Protein AF-A0A0G2AQW4-F1 (afdb_monomer)

Sequence (51 aa):
MPQDKLMKVLRDRRAHLALVQDPKTKATVGIVTMEDILEDLVGEILDEHGN

InterPro domains:
  IPR046342 CBS domain superfamily [SSF54631] (2-50)
  IPR051676 UPF0053 domain-containing protein [PTHR43099] (1-49)

Nearest PDB structures (foldseek):
  3pc3-assembly1_A  TM=8.055E-01  e=8.699E-02  Drosophila melanogaster
  5kq5-assembly1_C  TM=8.080E-01  e=1.769E-01  Rattus norvegicus
  2ya3-assembly1_E  TM=7.566E-01  e=3.120E-01  Rattus norvegicus
  8bik-assembly2_F  TM=7.073E-01  e=3.349E-01  Homo sapiens
  4cff-assembly1_F  TM=7.075E-01  e=3.595E-01  Homo sapiens

Structure (mmCIF, N/CA/C/O backbone):
data_AF-A0A0G2AQW4-F1
#
_entry.id   AF-A0A0G2AQW4-F1
#
loop_
_atom_site.group_PDB
_atom_site.id
_atom_site.type_symbol
_atom_site.label_atom_id
_atom_site.label_alt_id
_atom_site.label_comp_id
_atom_site.label_asym_id
_atom_site.label_entity_id
_atom_site.label_seq_id
_atom_site.pdbx_PDB_ins_code
_atom_site.Cartn_x
_atom_site.Cartn_y
_atom_site.Cartn_z
_atom_site.occupancy
_atom_site.B_iso_or_equiv
_atom_site.auth_seq_id
_atom_site.auth_comp_id
_atom_site.auth_asym_id
_atom_site.auth_atom_id
_atom_site.pdbx_PDB_model_num
ATOM 1 N N . MET A 1 1 ? 4.536 -13.023 -6.383 1.00 60.28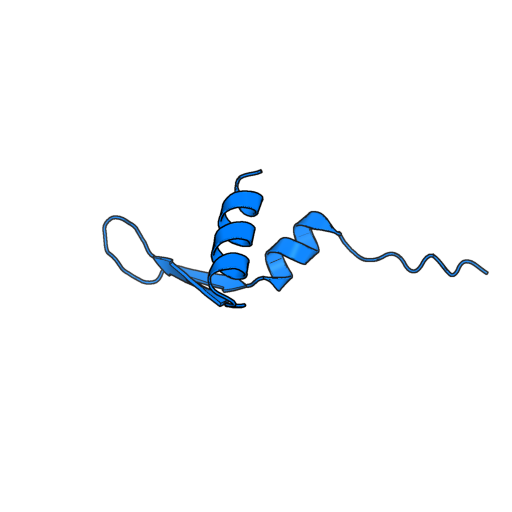 1 MET A N 1
ATOM 2 C CA . MET A 1 1 ? 5.001 -12.496 -5.082 1.00 60.28 1 MET A CA 1
ATOM 3 C C . MET A 1 1 ? 3.821 -11.838 -4.347 1.00 60.28 1 MET A C 1
ATOM 5 O O . MET A 1 1 ? 2.746 -11.745 -4.937 1.00 60.28 1 MET A O 1
ATOM 9 N N . PRO A 1 2 ? 3.915 -11.458 -3.055 1.00 71.12 2 PRO A N 1
ATOM 10 C CA . PRO A 1 2 ? 2.819 -10.770 -2.349 1.00 71.12 2 PRO A CA 1
ATOM 11 C C . PRO A 1 2 ? 2.363 -9.487 -3.061 1.00 71.12 2 PRO A C 1
ATOM 13 O O . PRO A 1 2 ? 1.179 -9.149 -3.048 1.00 71.12 2 PRO A O 1
ATOM 16 N N . GLN A 1 3 ? 3.307 -8.837 -3.740 1.00 76.12 3 GLN A N 1
ATOM 17 C CA . GLN A 1 3 ? 3.136 -7.598 -4.487 1.00 76.12 3 GLN A CA 1
ATOM 18 C C . GLN A 1 3 ? 2.228 -7.766 -5.722 1.00 76.12 3 GLN A C 1
ATOM 20 O O . GLN A 1 3 ? 1.396 -6.901 -5.983 1.00 76.12 3 GLN A O 1
ATOM 25 N N . ASP A 1 4 ? 2.250 -8.920 -6.404 1.00 82.19 4 ASP A N 1
ATOM 26 C CA . ASP A 1 4 ? 1.424 -9.192 -7.596 1.00 82.19 4 ASP A CA 1
ATOM 27 C C . ASP A 1 4 ? -0.081 -9.086 -7.298 1.00 82.19 4 ASP A C 1
ATOM 29 O O . ASP A 1 4 ? -0.877 -8.658 -8.137 1.00 82.19 4 ASP A O 1
ATOM 33 N N . LYS A 1 5 ? -0.495 -9.484 -6.086 1.00 88.12 5 LYS A N 1
ATOM 34 C CA . LYS A 1 5 ? -1.898 -9.390 -5.657 1.00 88.12 5 LYS A CA 1
ATOM 35 C C . LYS A 1 5 ? -2.314 -7.935 -5.465 1.00 88.12 5 LYS A C 1
ATOM 37 O O . LYS A 1 5 ? -3.408 -7.567 -5.886 1.00 88.12 5 LYS A O 1
ATOM 42 N N . LEU A 1 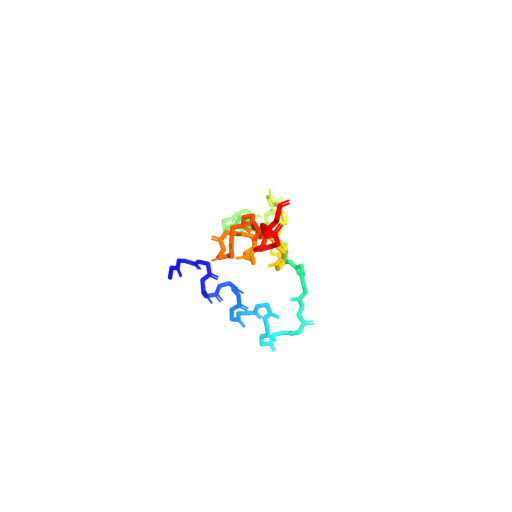6 ? -1.452 -7.120 -4.858 1.00 89.38 6 LEU A N 1
ATOM 43 C CA . LEU A 1 6 ? -1.696 -5.691 -4.670 1.00 89.38 6 LEU A CA 1
ATOM 44 C C . LEU A 1 6 ? -1.714 -4.955 -6.015 1.00 89.38 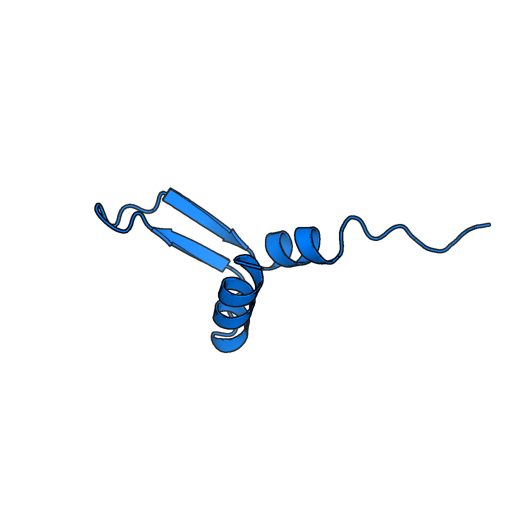6 LEU A C 1
ATOM 46 O O . LEU A 1 6 ? -2.654 -4.209 -6.280 1.00 89.38 6 LEU A O 1
ATOM 50 N N . MET A 1 7 ? -0.756 -5.249 -6.900 1.00 89.31 7 MET A N 1
ATOM 51 C CA . MET A 1 7 ? -0.703 -4.706 -8.260 1.00 89.31 7 MET A CA 1
ATOM 52 C C . MET A 1 7 ? -1.992 -4.999 -9.028 1.00 89.31 7 MET A C 1
ATOM 54 O O . MET A 1 7 ? -2.573 -4.108 -9.649 1.00 89.31 7 MET A O 1
ATOM 58 N N . LYS A 1 8 ? -2.484 -6.244 -8.945 1.00 91.44 8 LYS A N 1
ATOM 59 C CA . LYS A 1 8 ? -3.750 -6.636 -9.564 1.00 91.44 8 LYS A CA 1
ATOM 60 C C . LYS A 1 8 ? -4.921 -5.826 -9.009 1.00 91.44 8 LYS A C 1
ATOM 62 O O . LYS A 1 8 ? -5.716 -5.324 -9.792 1.00 91.44 8 LYS A O 1
ATOM 67 N N . VAL A 1 9 ? -5.009 -5.643 -7.690 1.00 92.81 9 VAL A N 1
ATOM 68 C CA . VAL A 1 9 ? -6.077 -4.840 -7.066 1.00 92.81 9 VAL A CA 1
ATOM 69 C C . VAL A 1 9 ? -6.030 -3.381 -7.521 1.00 92.81 9 VAL A C 1
ATOM 71 O O . VAL A 1 9 ? -7.072 -2.832 -7.877 1.00 92.81 9 VAL A O 1
ATOM 74 N N . LEU A 1 10 ? -4.850 -2.759 -7.524 1.00 93.31 10 LEU A N 1
ATOM 75 C CA . LEU A 1 10 ? -4.675 -1.371 -7.957 1.00 93.31 10 LEU A CA 1
ATOM 76 C C . LEU A 1 10 ? -5.058 -1.196 -9.435 1.00 93.31 10 LEU A C 1
ATOM 78 O O . LEU A 1 10 ? -5.840 -0.306 -9.774 1.00 93.31 10 LEU A O 1
ATOM 82 N N . ARG A 1 11 ? -4.605 -2.112 -10.302 1.00 92.75 11 ARG A N 1
ATOM 83 C CA . ARG A 1 11 ? -4.935 -2.121 -11.734 1.00 92.75 11 ARG A CA 1
ATOM 84 C C . ARG A 1 11 ? -6.426 -2.334 -11.987 1.00 92.75 11 ARG A C 1
ATOM 86 O O . ARG A 1 11 ? -7.026 -1.576 -12.745 1.00 92.75 11 ARG A O 1
ATOM 93 N N . ASP A 1 12 ? -7.032 -3.329 -11.341 1.00 95.88 12 ASP A N 1
ATOM 94 C CA . ASP A 1 12 ? -8.451 -3.658 -11.519 1.00 95.88 12 ASP A CA 1
ATOM 95 C C . ASP A 1 12 ? -9.352 -2.499 -11.048 1.00 95.88 12 ASP A C 1
ATOM 97 O O . ASP A 1 12 ? -10.416 -2.260 -11.618 1.00 95.88 12 ASP A O 1
ATOM 101 N N . ARG A 1 13 ? -8.904 -1.727 -10.047 1.00 95.62 13 ARG A N 1
ATOM 102 C CA . ARG A 1 13 ? -9.598 -0.529 -9.546 1.00 95.62 13 ARG A CA 1
ATOM 103 C C . ARG A 1 13 ? -9.259 0.764 -10.291 1.00 95.62 13 ARG A C 1
ATOM 105 O O . ARG A 1 13 ? -9.864 1.785 -9.978 1.00 95.62 13 ARG A O 1
ATOM 112 N N . ARG A 1 14 ? -8.328 0.739 -11.254 1.00 94.56 14 ARG A N 1
ATOM 113 C CA . ARG A 1 14 ? -7.755 1.937 -11.903 1.00 94.56 14 ARG A CA 1
ATOM 114 C C . ARG A 1 14 ? -7.297 2.992 -10.883 1.00 94.56 14 ARG A C 1
ATOM 116 O O . ARG A 1 14 ? -7.573 4.177 -11.040 1.00 94.56 14 ARG A O 1
ATOM 123 N N . ALA A 1 15 ? -6.641 2.540 -9.818 1.00 94.25 15 ALA A N 1
ATOM 124 C CA . ALA A 1 15 ? -6.128 3.385 -8.747 1.00 94.25 15 ALA A CA 1
ATOM 125 C C . ALA A 1 15 ? -4.601 3.280 -8.677 1.00 94.25 15 ALA A C 1
ATOM 127 O O . ALA A 1 15 ? -4.054 2.187 -8.801 1.00 94.25 15 ALA A O 1
ATOM 128 N N . HIS A 1 16 ? -3.931 4.407 -8.439 1.00 94.31 16 HIS A N 1
ATOM 129 C CA . HIS A 1 16 ? -2.470 4.468 -8.307 1.00 94.31 16 HIS A CA 1
ATOM 130 C C . HIS A 1 16 ? -1.993 4.510 -6.848 1.00 94.31 16 HIS A C 1
ATOM 132 O O . HIS A 1 16 ? -0.824 4.274 -6.584 1.00 94.31 16 HIS A O 1
ATOM 138 N N . LEU A 1 17 ? -2.894 4.754 -5.891 1.00 94.62 17 LEU A N 1
ATOM 139 C CA . LEU A 1 17 ? -2.577 4.863 -4.467 1.00 94.62 17 LEU A CA 1
ATOM 140 C C . LEU A 1 17 ? -3.584 4.073 -3.628 1.00 94.62 17 LEU A C 1
ATOM 142 O O . LEU A 1 17 ? -4.787 4.090 -3.903 1.00 94.62 17 LEU A O 1
ATOM 146 N N . ALA A 1 18 ? -3.097 3.414 -2.579 1.00 94.50 18 ALA A N 1
ATOM 147 C CA . ALA A 1 18 ? -3.925 2.755 -1.578 1.00 94.50 18 ALA A CA 1
ATOM 148 C C . ALA A 1 18 ? -3.490 3.116 -0.154 1.00 94.50 18 ALA A C 1
ATOM 150 O O . ALA A 1 18 ? -2.309 3.289 0.134 1.00 94.50 18 ALA A O 1
ATOM 151 N N . LEU A 1 19 ? -4.470 3.190 0.750 1.00 94.88 19 LEU A N 1
ATOM 152 C CA . LEU A 1 19 ? -4.227 3.297 2.187 1.00 94.88 19 LEU A CA 1
ATOM 153 C C . LEU A 1 19 ? -4.004 1.903 2.773 1.00 94.88 19 LEU A C 1
ATOM 155 O O . LEU A 1 19 ? -4.796 0.987 2.534 1.00 94.88 19 LEU A O 1
ATOM 159 N N . VAL A 1 20 ? -2.969 1.761 3.591 1.00 94.06 20 VAL A N 1
ATOM 160 C CA . VAL A 1 20 ? -2.708 0.549 4.363 1.00 94.06 20 VAL A CA 1
ATOM 161 C C . VAL A 1 20 ? -3.385 0.700 5.718 1.00 94.06 20 VAL A C 1
ATOM 163 O O . VAL A 1 20 ? -3.120 1.653 6.451 1.00 94.06 20 VAL A O 1
ATOM 166 N N . GLN A 1 21 ? -4.272 -0.236 6.049 1.00 96.50 21 GLN A N 1
ATOM 167 C CA . GLN A 1 21 ? -4.976 -0.255 7.329 1.00 96.50 21 GLN A CA 1
ATOM 168 C C . GLN A 1 21 ? -4.508 -1.408 8.205 1.00 96.50 21 GLN A C 1
ATOM 170 O O . GLN A 1 21 ? -4.325 -2.530 7.729 1.00 96.50 21 GLN A O 1
ATOM 175 N N . ASP A 1 22 ? -4.413 -1.144 9.505 1.00 96.06 22 ASP A N 1
ATOM 176 C CA . ASP A 1 22 ? -4.301 -2.191 10.510 1.00 96.06 22 ASP A CA 1
ATOM 177 C C . ASP A 1 22 ? -5.604 -3.020 10.529 1.00 96.06 22 ASP A C 1
ATOM 179 O O . ASP A 1 22 ? -6.695 -2.473 10.742 1.00 96.06 22 ASP A O 1
ATOM 183 N N . PRO A 1 23 ? -5.540 -4.349 10.328 1.00 93.69 23 PRO A N 1
ATOM 184 C CA . PRO A 1 23 ? -6.738 -5.181 10.279 1.00 93.69 23 PRO A CA 1
ATOM 185 C C . PRO A 1 23 ? -7.574 -5.170 11.567 1.00 93.69 23 PRO A C 1
ATOM 187 O O . PRO A 1 23 ? -8.793 -5.359 11.482 1.00 93.69 23 PRO A O 1
ATOM 190 N N . LYS A 1 24 ? -6.940 -4.957 12.729 1.00 96.69 24 LYS A N 1
ATOM 191 C CA . LYS A 1 24 ? -7.540 -4.986 14.069 1.00 96.69 24 LYS A CA 1
ATOM 192 C C . LYS A 1 24 ? -8.057 -3.616 14.491 1.00 96.69 24 LYS A C 1
ATOM 194 O O . LYS A 1 24 ? -9.201 -3.515 14.919 1.00 96.69 24 LYS A O 1
ATOM 199 N N . THR A 1 25 ? -7.235 -2.576 14.382 1.00 96.62 25 THR A N 1
ATOM 200 C CA . THR A 1 25 ? -7.581 -1.232 14.877 1.00 96.62 25 THR A CA 1
ATOM 201 C C . THR A 1 25 ? -8.296 -0.382 13.829 1.00 96.62 25 THR A C 1
ATOM 203 O O . THR A 1 25 ? -8.890 0.632 14.181 1.00 96.62 25 THR A O 1
ATOM 206 N N . LYS A 1 26 ? -8.248 -0.786 12.548 1.00 95.00 26 LYS A N 1
ATOM 207 C CA . LYS A 1 26 ? -8.704 -0.011 11.376 1.00 95.00 26 LYS A CA 1
ATOM 208 C C . LYS A 1 26 ? -7.998 1.334 11.200 1.00 95.00 26 LYS A C 1
ATOM 210 O O . LYS A 1 26 ? -8.376 2.105 10.321 1.00 95.00 26 LYS A O 1
ATOM 215 N N . ALA A 1 27 ? -6.964 1.606 11.992 1.00 96.62 27 ALA A N 1
ATOM 216 C CA . ALA A 1 27 ? -6.143 2.789 11.828 1.00 96.62 27 ALA A CA 1
ATOM 217 C C . ALA A 1 27 ? -5.374 2.711 10.505 1.00 96.62 27 ALA A C 1
ATOM 219 O O . ALA A 1 27 ? -4.897 1.642 10.113 1.00 96.62 27 ALA A O 1
ATOM 220 N N . THR A 1 28 ? -5.234 3.850 9.829 1.00 97.00 28 THR A N 1
ATOM 221 C CA . THR A 1 28 ? -4.313 3.973 8.699 1.00 97.00 28 THR A CA 1
ATOM 222 C C . THR A 1 28 ? -2.891 3.932 9.236 1.00 97.00 28 THR A C 1
ATOM 224 O O . THR A 1 28 ? -2.516 4.759 10.064 1.00 97.00 28 THR A O 1
ATOM 227 N N . VAL A 1 29 ? -2.109 2.969 8.763 1.00 97.12 29 VAL A N 1
ATOM 228 C CA . VAL A 1 29 ? -0.703 2.789 9.150 1.00 97.12 29 VAL A CA 1
ATOM 229 C C . VAL A 1 29 ? 0.261 3.274 8.071 1.00 97.12 29 VAL A C 1
ATOM 231 O O . VAL A 1 29 ? 1.447 3.422 8.341 1.00 97.12 29 VAL A O 1
ATOM 234 N N . GLY A 1 30 ? -0.235 3.545 6.861 1.00 95.50 30 GLY A N 1
ATOM 235 C CA . GLY A 1 30 ? 0.581 4.079 5.778 1.00 95.50 30 GLY A CA 1
ATOM 236 C C . GLY A 1 30 ? -0.153 4.157 4.446 1.00 95.50 30 GLY A C 1
ATOM 237 O O . GLY A 1 30 ? -1.370 3.965 4.368 1.00 95.50 30 GLY A O 1
ATOM 238 N N . ILE A 1 31 ? 0.619 4.425 3.398 1.00 95.19 31 ILE A N 1
ATOM 239 C CA . ILE A 1 31 ? 0.184 4.435 2.002 1.00 95.19 31 ILE A CA 1
ATOM 240 C C . ILE A 1 31 ? 1.101 3.534 1.179 1.00 95.19 31 ILE A C 1
ATOM 242 O O . ILE A 1 31 ? 2.228 3.265 1.586 1.00 95.19 31 ILE A O 1
ATOM 246 N N . VAL A 1 32 ? 0.607 3.072 0.038 1.00 93.44 32 VAL A N 1
ATOM 247 C CA . VAL A 1 32 ? 1.393 2.355 -0.968 1.00 93.44 32 VAL A CA 1
ATOM 248 C C . VAL A 1 32 ? 0.994 2.845 -2.350 1.00 93.44 32 VAL A C 1
ATOM 250 O O . VAL A 1 32 ? -0.194 3.103 -2.596 1.00 93.44 32 VAL A O 1
ATOM 253 N N . THR A 1 33 ? 1.979 2.989 -3.229 1.00 93.00 33 THR A N 1
ATOM 254 C CA . THR A 1 33 ? 1.786 3.478 -4.593 1.00 93.00 33 THR A CA 1
ATOM 255 C C . THR A 1 33 ? 2.014 2.368 -5.617 1.00 93.00 33 THR A C 1
ATOM 257 O O . THR A 1 33 ? 2.528 1.292 -5.303 1.00 93.00 33 THR A O 1
ATOM 260 N N . MET A 1 34 ? 1.552 2.582 -6.848 1.00 90.88 34 MET A N 1
ATOM 261 C CA . MET A 1 34 ? 1.815 1.652 -7.946 1.00 90.88 34 MET A CA 1
ATOM 262 C C . MET A 1 34 ? 3.285 1.716 -8.370 1.00 90.88 34 MET A C 1
ATOM 264 O O . MET A 1 34 ? 3.839 0.707 -8.793 1.00 90.88 34 MET A O 1
ATOM 268 N N . GLU A 1 35 ? 3.895 2.884 -8.229 1.00 89.50 35 GLU A N 1
ATOM 269 C CA . GLU A 1 35 ? 5.276 3.202 -8.545 1.00 89.50 35 GLU A CA 1
ATOM 270 C C . GLU A 1 35 ? 6.242 2.369 -7.697 1.00 89.50 35 GLU A C 1
ATOM 272 O O . GLU A 1 35 ? 7.112 1.732 -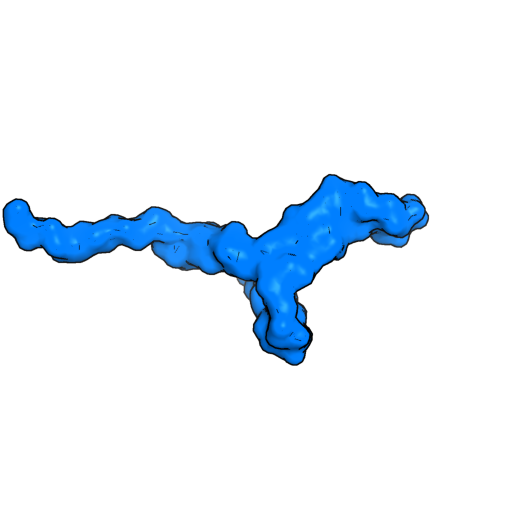8.276 1.00 89.50 35 GLU A O 1
ATOM 277 N N . ASP A 1 36 ? 6.000 2.238 -6.385 1.00 85.69 36 ASP A N 1
ATOM 278 C CA . ASP A 1 36 ? 6.807 1.382 -5.490 1.00 85.69 36 ASP A CA 1
ATOM 279 C C . ASP A 1 36 ? 6.836 -0.083 -5.974 1.00 85.69 36 ASP A C 1
ATOM 281 O O . ASP A 1 36 ? 7.856 -0.766 -5.941 1.00 85.69 36 ASP A O 1
ATOM 285 N N . ILE A 1 37 ? 5.690 -0.583 -6.453 1.00 86.94 37 ILE A N 1
ATOM 286 C CA . ILE A 1 37 ? 5.559 -1.962 -6.950 1.00 86.94 37 ILE A CA 1
ATOM 287 C C . ILE A 1 37 ? 6.265 -2.128 -8.302 1.00 86.94 37 ILE A C 1
ATOM 289 O O . ILE A 1 37 ? 6.797 -3.197 -8.601 1.00 86.94 37 ILE A O 1
ATOM 293 N N . LEU A 1 38 ? 6.223 -1.097 -9.149 1.00 86.12 38 LEU A N 1
ATOM 294 C CA . LEU A 1 38 ? 6.910 -1.104 -10.437 1.00 86.12 38 LEU A CA 1
ATOM 295 C C . LEU A 1 38 ? 8.426 -1.007 -10.255 1.00 86.12 38 LEU A C 1
ATOM 297 O O . LEU A 1 38 ? 9.140 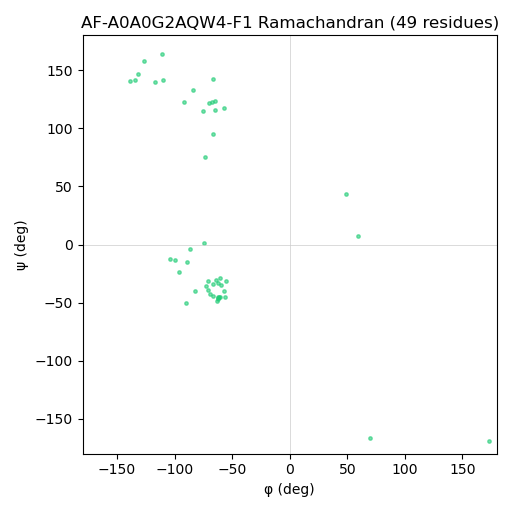-1.709 -10.960 1.00 86.12 38 LEU A O 1
ATOM 301 N N . GLU A 1 39 ? 8.902 -0.206 -9.306 1.00 86.06 39 GLU A N 1
ATOM 302 C CA . GLU A 1 39 ? 10.318 -0.092 -8.954 1.00 86.06 39 GLU A CA 1
ATOM 303 C C . GLU A 1 39 ? 10.873 -1.424 -8.441 1.00 86.06 39 GLU A C 1
ATOM 305 O O . GLU A 1 39 ? 11.890 -1.889 -8.944 1.00 86.06 39 GLU A O 1
ATOM 310 N N . ASP A 1 40 ? 10.165 -2.114 -7.543 1.00 83.81 40 ASP A N 1
ATOM 311 C CA . ASP A 1 40 ? 10.582 -3.442 -7.069 1.00 83.81 40 ASP A CA 1
ATOM 312 C C . ASP A 1 40 ? 10.621 -4.497 -8.196 1.00 83.81 40 ASP A C 1
ATOM 314 O O . ASP A 1 40 ? 11.437 -5.421 -8.167 1.00 83.81 40 ASP A O 1
ATOM 318 N N . LEU A 1 41 ? 9.7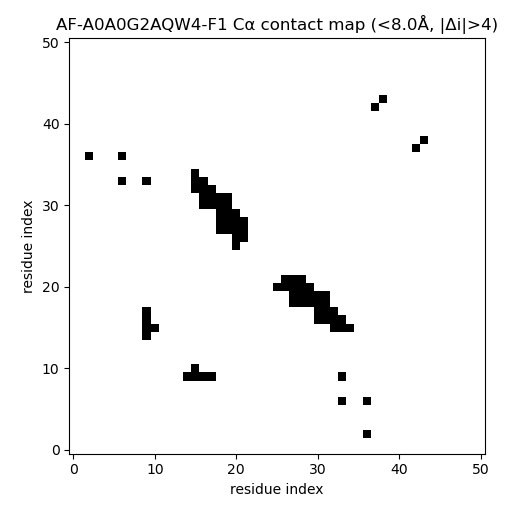26 -4.392 -9.188 1.00 82.69 41 LEU A N 1
ATOM 319 C CA . LEU A 1 41 ? 9.635 -5.345 -10.301 1.00 82.69 41 LEU A CA 1
ATOM 320 C C . LEU A 1 41 ? 10.652 -5.070 -11.416 1.00 82.69 41 LEU A C 1
ATOM 322 O O . LEU A 1 41 ? 11.163 -6.012 -12.022 1.00 82.69 41 LEU A O 1
ATOM 326 N N . VAL A 1 42 ? 10.877 -3.798 -11.736 1.00 82.75 42 VAL A N 1
ATOM 327 C CA . VAL A 1 42 ? 11.711 -3.357 -12.863 1.00 82.75 42 VAL A CA 1
ATOM 328 C C . VAL A 1 42 ? 13.140 -3.038 -12.409 1.00 82.75 42 VAL A C 1
ATOM 330 O O . VAL A 1 42 ? 14.068 -3.163 -13.205 1.00 82.75 42 VAL A O 1
ATOM 333 N N . GLY A 1 43 ? 13.338 -2.712 -11.131 1.00 76.75 43 GLY A N 1
ATOM 334 C CA . GLY A 1 43 ? 14.589 -2.188 -10.589 1.00 76.75 43 GLY A CA 1
ATOM 335 C C . GLY A 1 43 ? 14.882 -0.769 -11.082 1.00 76.75 43 GLY A C 1
ATOM 336 O O . GLY A 1 43 ? 14.031 -0.107 -11.683 1.00 76.75 43 GLY A O 1
ATOM 337 N N . GLU A 1 44 ? 16.118 -0.303 -10.876 1.00 73.69 44 GLU A N 1
ATOM 338 C CA . GLU A 1 44 ? 16.597 0.875 -11.598 1.00 73.69 44 GLU A CA 1
ATOM 339 C C . GLU A 1 44 ? 16.732 0.519 -13.078 1.00 73.69 44 GLU A C 1
ATOM 341 O O . GLU A 1 44 ? 17.452 -0.416 -13.441 1.00 73.69 44 GLU A O 1
ATOM 346 N N . ILE A 1 45 ? 16.034 1.261 -13.939 1.00 70.88 45 ILE A N 1
ATOM 347 C CA . ILE A 1 45 ? 16.211 1.143 -15.383 1.00 70.88 45 ILE A CA 1
ATOM 348 C C . ILE A 1 45 ? 17.621 1.649 -15.691 1.00 70.88 45 ILE A C 1
ATOM 350 O O . ILE A 1 45 ? 17.856 2.850 -15.810 1.00 70.88 45 ILE A O 1
ATOM 354 N N . LEU A 1 46 ? 18.569 0.719 -15.777 1.00 67.56 46 LEU A N 1
ATOM 355 C CA . LEU A 1 46 ? 19.887 0.981 -16.328 1.00 67.56 46 LEU A CA 1
ATOM 356 C C . LEU A 1 46 ? 19.689 1.325 -17.800 1.00 67.56 46 LEU A C 1
ATOM 358 O O . LEU A 1 46 ? 19.204 0.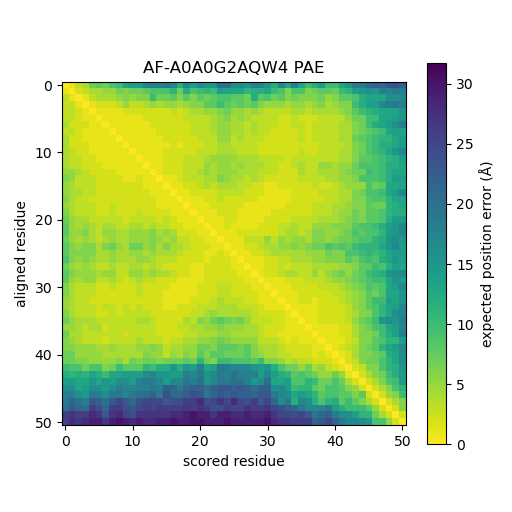499 -18.573 1.00 67.56 46 LEU A O 1
ATOM 362 N N . ASP A 1 47 ? 20.032 2.558 -18.160 1.00 70.00 47 ASP A N 1
ATOM 363 C CA . ASP A 1 47 ? 20.051 2.985 -19.549 1.00 70.00 47 ASP A CA 1
ATOM 364 C C . ASP A 1 47 ? 20.997 2.066 -20.336 1.00 70.00 47 ASP A C 1
ATOM 366 O O . ASP A 1 47 ? 22.192 1.973 -20.047 1.00 70.00 47 ASP A O 1
ATOM 370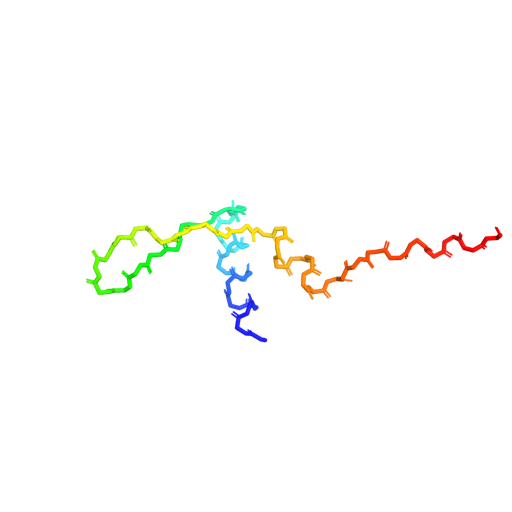 N N . GLU A 1 48 ? 20.447 1.341 -21.308 1.00 63.78 48 GLU A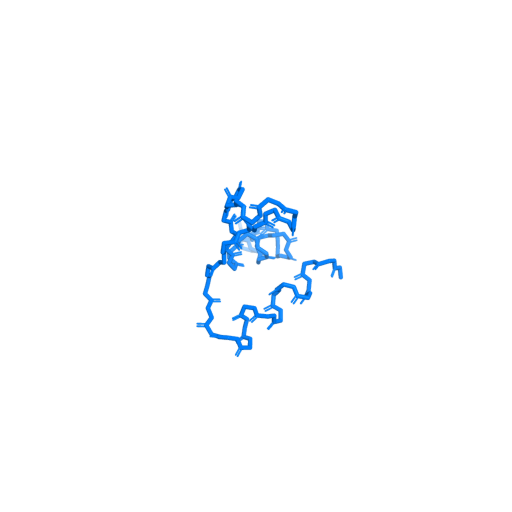 N 1
ATOM 371 C CA . GLU A 1 48 ? 21.196 0.435 -22.178 1.00 63.78 48 GLU A CA 1
ATOM 372 C C . GLU A 1 48 ? 22.033 1.185 -23.230 1.00 63.78 48 GLU A C 1
ATOM 374 O O . GLU A 1 48 ? 22.740 0.561 -24.027 1.00 63.78 48 GLU A O 1
ATOM 379 N N . HIS A 1 49 ? 22.012 2.523 -23.224 1.00 65.00 49 HIS A N 1
ATOM 380 C CA . HIS A 1 49 ? 22.889 3.357 -24.037 1.00 65.00 49 HIS A CA 1
ATOM 381 C C . HIS A 1 49 ? 24.333 3.368 -23.510 1.00 65.00 49 HIS A C 1
ATOM 383 O O . HIS A 1 49 ? 24.837 4.346 -22.963 1.00 65.00 49 HIS A O 1
ATOM 389 N N . GLY A 1 50 ? 25.039 2.266 -23.761 1.00 62.69 50 GLY A N 1
ATOM 390 C CA . GLY A 1 50 ? 26.492 2.255 -23.836 1.00 62.69 50 GLY A CA 1
ATOM 391 C C . GLY A 1 50 ? 26.979 2.870 -25.150 1.00 62.69 50 GLY A C 1
ATOM 392 O O . GLY A 1 50 ? 26.786 2.288 -26.219 1.00 62.69 50 GLY A O 1
ATOM 393 N N . ASN A 1 51 ? 27.671 4.004 -25.055 1.00 43.62 51 ASN A N 1
ATOM 394 C CA . ASN A 1 51 ? 28.902 4.236 -25.812 1.00 43.62 51 ASN A CA 1
ATOM 395 C C . ASN A 1 51 ? 29.913 4.982 -24.942 1.00 43.62 51 ASN A C 1
ATOM 397 O O . ASN A 1 51 ? 29.540 6.050 -24.410 1.00 43.62 51 ASN A O 1
#

Foldseek 3Di:
DVLVVVLCVCVVVVHFKDFDADPPPRDGPGMDGNVVSVCVVVPPPDPPDDD

Organism: NCBI:txid1618986

Secondary structure (DSSP, 8-state):
-HHHHHHHHHHHTT-SEEEEE-TTT--EEEEEEHHHHHHHHH-S-------

Radius of gyration: 14.69 Å; Cα contacts (8 Å, |Δi|>4): 39; chains: 1; bounding box: 38×17×41 Å

Mean predicted aligned error: 6.81 Å

pLDDT: mean 86.09, std 12.13, range [43.62, 97.12]

Solvent-accessible surface area (backbone atoms only — not comparable to full-atom values): 3309 Å² total; per-residue (Å²): 110,81,61,56,59,52,52,48,52,30,59,78,66,74,42,59,68,46,77,38,58,40,90,86,80,64,45,76,77,50,72,51,49,52,61,63,57,47,41,74,73,64,48,81,82,73,76,82,82,79,128